Protein AF-A0A645GMH7-F1 (afdb_monomer)

Organism: NCBI:txid1076179

Mean predicted aligned error: 9.7 Å

InterPro domains:
  IPR021450 Protein of unknown function DUF3100 [PF11299] (1-131)

pLDDT: mean 74.36, std 10.55, range [38.31, 88.88]

Structure (mmCIF, N/CA/C/O backbone):
data_AF-A0A645GMH7-F1
#
_entry.id   AF-A0A645GMH7-F1
#
loop_
_atom_site.group_PDB
_atom_site.id
_atom_site.type_symbol
_atom_site.label_atom_id
_atom_site.label_alt_id
_atom_site.label_comp_id
_atom_site.label_asym_id
_atom_site.label_entity_id
_atom_site.label_seq_id
_atom_site.pdbx_PDB_ins_code
_atom_site.Cartn_x
_atom_site.Cartn_y
_atom_site.Cartn_z
_atom_site.occupancy
_atom_site.B_iso_or_equiv
_atom_site.auth_seq_id
_atom_site.auth_comp_id
_atom_site.auth_asym_id
_atom_site.auth_atom_id
_atom_site.pdbx_PDB_model_num
ATOM 1 N N . MET A 1 1 ? -2.880 -2.002 22.390 1.00 54.97 1 MET A N 1
ATOM 2 C CA . MET A 1 1 ? -3.512 -2.414 21.121 1.00 54.97 1 MET A CA 1
ATOM 3 C C . MET A 1 1 ? -4.686 -3.351 21.330 1.00 54.97 1 MET A C 1
ATOM 5 O O . MET A 1 1 ? -4.516 -4.559 21.361 1.00 54.97 1 MET A O 1
ATOM 9 N N . LYS A 1 2 ? -5.884 -2.771 21.511 1.00 66.62 2 LYS A N 1
ATOM 10 C CA . LYS A 1 2 ? -7.176 -3.477 21.374 1.00 66.62 2 LYS A CA 1
ATOM 11 C C . LYS A 1 2 ? -7.929 -2.917 20.163 1.00 66.62 2 LYS A C 1
ATOM 13 O O . LYS A 1 2 ? -7.813 -3.465 19.077 1.00 66.62 2 LYS A O 1
ATOM 18 N N . ARG A 1 3 ? -8.539 -1.735 20.304 1.00 66.62 3 ARG A N 1
ATOM 19 C CA . ARG A 1 3 ? -9.234 -1.036 19.203 1.00 66.62 3 ARG A CA 1
ATOM 20 C C . ARG A 1 3 ? -8.287 -0.431 18.154 1.00 66.62 3 ARG A C 1
ATOM 22 O O . ARG A 1 3 ? -8.630 -0.377 16.984 1.00 66.62 3 ARG A O 1
ATOM 29 N N . GLU A 1 4 ? -7.048 -0.114 18.536 1.00 65.69 4 GLU A N 1
ATOM 30 C CA . GLU A 1 4 ? -5.967 0.307 17.617 1.00 65.69 4 GLU A CA 1
ATOM 31 C C . GLU A 1 4 ? -5.712 -0.701 16.481 1.00 65.69 4 GLU A C 1
ATOM 33 O O . GLU A 1 4 ? -5.324 -0.302 15.387 1.00 65.69 4 GLU A O 1
ATOM 38 N N . ALA A 1 5 ? -5.959 -1.999 16.714 1.00 64.38 5 ALA A N 1
ATOM 39 C CA . ALA A 1 5 ? -5.798 -3.032 15.693 1.00 64.38 5 ALA A CA 1
ATOM 40 C C . ALA A 1 5 ? -6.797 -2.860 14.539 1.00 64.38 5 ALA A C 1
ATOM 42 O O . ALA A 1 5 ? -6.434 -3.079 13.393 1.00 64.38 5 ALA A O 1
ATOM 43 N N . ILE A 1 6 ? -8.018 -2.391 14.825 1.00 64.94 6 ILE A N 1
ATOM 44 C CA . ILE A 1 6 ? -9.054 -2.135 13.814 1.00 64.94 6 ILE A CA 1
ATOM 45 C C . ILE A 1 6 ? -8.551 -1.076 12.830 1.00 64.94 6 ILE A C 1
ATOM 47 O O . ILE A 1 6 ? -8.574 -1.291 11.622 1.00 64.94 6 ILE A O 1
ATOM 51 N N . GLY A 1 7 ? -8.014 0.031 13.349 1.00 60.66 7 GLY A N 1
ATOM 52 C CA . GLY A 1 7 ? -7.422 1.078 12.518 1.00 60.66 7 GLY A CA 1
ATOM 53 C C . GLY A 1 7 ? -6.133 0.657 11.813 1.00 60.66 7 GLY A C 1
ATOM 54 O O . GLY A 1 7 ? -5.865 1.116 10.709 1.00 60.66 7 GLY A O 1
ATOM 55 N N . ALA A 1 8 ? -5.363 -0.255 12.408 1.00 60.38 8 ALA A N 1
ATOM 56 C CA . ALA A 1 8 ? -4.136 -0.779 11.818 1.00 60.38 8 ALA A CA 1
ATOM 57 C C . ALA A 1 8 ? -4.374 -1.791 10.679 1.00 60.38 8 ALA A C 1
ATOM 59 O O . ALA A 1 8 ? -3.516 -1.917 9.808 1.00 60.38 8 ALA A O 1
ATOM 60 N N . THR A 1 9 ? -5.496 -2.525 10.677 1.00 65.31 9 THR A N 1
ATOM 61 C CA . THR A 1 9 ? -5.713 -3.653 9.749 1.00 65.31 9 THR A CA 1
ATOM 62 C C . THR A 1 9 ? -6.868 -3.484 8.770 1.00 65.31 9 THR A C 1
ATOM 64 O O . THR A 1 9 ? -6.977 -4.284 7.846 1.00 65.31 9 THR A O 1
ATOM 67 N N . TYR A 1 10 ? -7.746 -2.492 8.935 1.00 63.91 10 TYR A N 1
ATOM 68 C CA . TYR A 1 10 ? -8.904 -2.360 8.040 1.00 63.91 10 TYR A CA 1
ATOM 69 C C . TYR A 1 10 ? -8.538 -1.956 6.602 1.00 63.91 10 TYR A C 1
ATOM 71 O O . TYR A 1 10 ? -9.406 -2.014 5.735 1.00 63.91 10 TYR A O 1
ATOM 79 N N . SER A 1 11 ? -7.313 -1.504 6.309 1.00 61.62 11 SER A N 1
ATOM 80 C CA . SER A 1 11 ? -6.914 -1.157 4.939 1.00 61.62 11 SER A CA 1
ATOM 81 C C . SER A 1 11 ? -5.401 -0.934 4.778 1.00 61.62 11 SER A C 1
ATOM 83 O O . SER A 1 11 ? -4.659 -0.916 5.751 1.00 61.62 11 SER A O 1
ATOM 85 N N . ILE A 1 12 ? -4.965 -0.657 3.542 1.00 60.72 12 ILE A N 1
ATOM 86 C CA . ILE A 1 12 ? -3.620 -0.218 3.108 1.00 60.72 12 ILE A CA 1
ATOM 87 C C . ILE A 1 12 ? -3.222 1.166 3.689 1.00 60.72 12 ILE A C 1
ATOM 89 O O . ILE A 1 12 ? -2.250 1.766 3.255 1.00 60.72 12 ILE A O 1
ATOM 93 N N . SER A 1 13 ? -3.936 1.684 4.699 1.00 57.47 13 SER A N 1
ATOM 94 C CA . SER A 1 13 ? -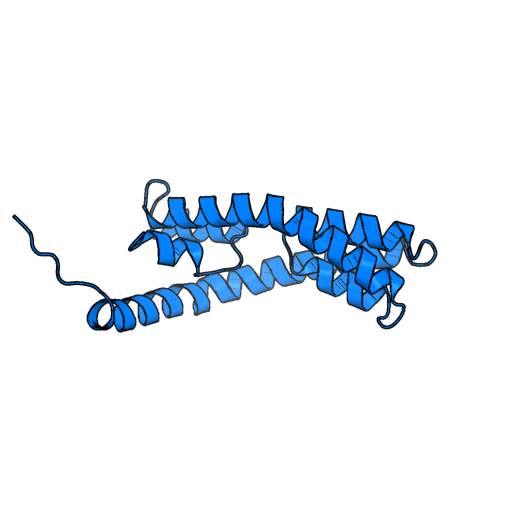3.619 2.941 5.399 1.00 57.47 13 SER A CA 1
ATOM 95 C C . SER A 1 13 ? -3.219 4.074 4.448 1.00 57.47 13 SER A C 1
ATOM 97 O O . SER A 1 13 ? -2.107 4.563 4.519 1.00 57.47 13 SER A O 1
ATOM 99 N N . ARG A 1 14 ? -4.089 4.467 3.512 1.00 65.19 14 ARG A N 1
ATOM 100 C CA . ARG A 1 14 ? -3.878 5.636 2.635 1.00 65.19 14 ARG A CA 1
ATOM 101 C C . ARG A 1 14 ? -4.546 6.877 3.224 1.00 65.19 14 ARG A C 1
ATOM 103 O O . ARG A 1 14 ? -5.402 6.735 4.097 1.00 65.19 14 ARG A O 1
ATOM 110 N N . GLU A 1 15 ? -4.231 8.073 2.724 1.00 67.00 15 GLU A N 1
ATOM 111 C CA . GLU A 1 15 ? -4.811 9.325 3.238 1.00 67.00 15 GLU A CA 1
ATOM 112 C C . GLU A 1 15 ? -6.347 9.308 3.248 1.00 67.00 15 GLU A C 1
ATOM 114 O O . GLU A 1 15 ? -6.969 9.685 4.241 1.00 67.00 15 GLU A O 1
ATOM 119 N N . ASN A 1 16 ? -6.964 8.769 2.195 1.00 63.09 16 ASN A N 1
ATOM 120 C CA . ASN A 1 16 ? -8.420 8.628 2.104 1.00 63.09 16 ASN A CA 1
ATOM 121 C C . ASN A 1 16 ? -8.994 7.734 3.213 1.00 63.09 16 ASN A C 1
ATOM 123 O O . ASN A 1 16 ? -10.076 7.988 3.732 1.00 63.09 16 ASN A O 1
ATOM 127 N N . ASN A 1 17 ? -8.259 6.693 3.596 1.00 66.06 17 ASN A N 1
ATOM 128 C CA . ASN A 1 17 ? -8.686 5.772 4.638 1.00 66.06 17 ASN A CA 1
ATOM 129 C C . ASN A 1 17 ? -8.596 6.473 6.007 1.00 66.06 17 ASN A C 1
ATOM 131 O O . ASN A 1 17 ? -9.542 6.424 6.791 1.00 66.06 17 ASN A O 1
ATOM 135 N N . LEU A 1 18 ? -7.510 7.213 6.266 1.00 68.44 18 LEU A N 1
ATOM 136 C CA . LEU A 1 18 ? -7.369 8.019 7.486 1.00 68.44 18 LEU A CA 1
ATOM 137 C C . LEU A 1 18 ? -8.539 8.993 7.670 1.00 68.44 18 LEU A C 1
ATOM 139 O O . LEU A 1 18 ? -9.044 9.115 8.784 1.00 68.44 18 LEU A O 1
ATOM 143 N N . ALA A 1 19 ? -9.008 9.618 6.585 1.00 69.25 19 ALA A N 1
ATOM 144 C CA . ALA A 1 19 ? -10.187 10.480 6.613 1.00 69.25 19 ALA A CA 1
ATOM 145 C C . ALA A 1 19 ? -11.465 9.714 7.011 1.00 69.25 19 ALA A C 1
ATOM 147 O O . ALA A 1 19 ? -12.183 10.162 7.901 1.00 69.25 19 ALA A O 1
ATOM 148 N N . ILE A 1 20 ? -11.705 8.526 6.440 1.00 71.94 20 ILE A N 1
ATOM 149 C CA . ILE A 1 20 ? -12.874 7.686 6.765 1.00 71.94 20 ILE A CA 1
ATOM 150 C C . ILE A 1 20 ? -12.878 7.268 8.243 1.00 71.94 20 ILE A C 1
ATOM 152 O O . ILE A 1 20 ? -13.919 7.306 8.902 1.00 71.94 20 ILE A O 1
ATOM 156 N N . ILE A 1 21 ? -11.727 6.863 8.790 1.00 71.81 21 ILE A N 1
ATOM 157 C CA . ILE A 1 21 ? -11.638 6.497 10.211 1.00 71.81 21 ILE A CA 1
ATOM 158 C C . ILE A 1 21 ? -11.797 7.712 11.120 1.00 71.81 21 ILE A C 1
ATOM 160 O O . ILE A 1 21 ? -12.497 7.615 12.130 1.00 71.81 21 ILE A O 1
ATOM 164 N N . ALA A 1 22 ? -11.188 8.843 10.766 1.00 73.25 22 ALA A N 1
ATOM 165 C CA . ALA A 1 22 ? -11.324 10.077 11.525 1.00 73.25 22 ALA A CA 1
ATOM 166 C C . ALA A 1 22 ? -12.786 10.545 11.579 1.00 73.25 22 ALA A C 1
ATOM 168 O O . ALA A 1 22 ? -13.237 10.983 12.635 1.00 73.25 22 ALA A O 1
ATOM 169 N N . GLU A 1 23 ? -13.532 10.398 10.483 1.00 74.69 23 GLU A N 1
ATOM 170 C CA . GLU A 1 23 ? -14.951 10.749 10.406 1.00 74.69 23 GLU A CA 1
ATOM 171 C C . GLU A 1 23 ? -15.840 9.763 11.182 1.00 74.69 23 GLU A C 1
ATOM 173 O O . GLU A 1 23 ? -16.741 10.186 11.905 1.00 74.69 23 GLU A O 1
ATOM 178 N N . LYS A 1 24 ? -15.569 8.451 11.106 1.00 73.00 24 LYS A N 1
ATOM 179 C CA . LYS A 1 24 ? -16.405 7.431 11.767 1.00 73.00 24 LYS A CA 1
ATOM 180 C C . LYS A 1 24 ? -16.130 7.269 13.267 1.00 73.00 24 LYS A C 1
ATOM 182 O O . LYS A 1 24 ? -17.065 7.056 14.034 1.00 73.00 24 LYS A O 1
ATOM 187 N N . PHE A 1 25 ? -14.866 7.312 13.689 1.00 69.31 25 PHE A N 1
ATOM 188 C CA . PHE A 1 25 ? -14.455 7.038 15.076 1.00 69.31 25 PHE A CA 1
ATOM 189 C C . PHE A 1 25 ? -13.949 8.276 15.825 1.00 69.31 25 PHE A C 1
ATOM 191 O O . PHE A 1 25 ? -13.842 8.240 17.049 1.00 69.31 25 PHE A O 1
ATOM 198 N N . GLY A 1 26 ? -13.660 9.375 15.125 1.00 73.19 26 GLY A N 1
ATOM 199 C CA . GLY A 1 26 ? -13.071 10.584 15.695 1.00 73.19 26 GLY A CA 1
ATOM 200 C C . GLY A 1 26 ? -11.541 10.588 15.627 1.00 73.19 26 GLY A C 1
ATOM 201 O O . GLY A 1 26 ? -10.881 9.552 15.743 1.00 73.19 26 GLY A O 1
ATOM 202 N N . VAL A 1 27 ? -10.957 11.777 15.464 1.00 67.94 27 VAL A N 1
ATOM 203 C CA . VAL A 1 27 ? -9.504 11.986 15.282 1.00 67.94 27 VAL A CA 1
ATOM 204 C C . VAL A 1 27 ? -8.686 11.507 16.492 1.00 67.94 27 VAL A C 1
ATOM 206 O O . VAL A 1 27 ? -7.626 10.912 16.334 1.00 67.94 27 VAL A O 1
ATOM 209 N N . GLU A 1 28 ? -9.214 11.694 17.703 1.00 71.94 28 GLU A N 1
ATOM 210 C CA . GLU A 1 28 ? -8.560 11.324 18.969 1.00 71.94 28 GLU A CA 1
ATOM 211 C C . GLU A 1 28 ? -8.717 9.836 19.340 1.00 71.94 28 GLU A C 1
ATOM 213 O O . GLU A 1 28 ? -8.158 9.378 20.347 1.00 71.94 28 GLU A O 1
ATOM 218 N N . SER A 1 29 ? -9.477 9.068 18.552 1.00 75.06 29 SER A N 1
ATOM 219 C CA . SER A 1 29 ? -9.805 7.677 18.869 1.00 75.06 29 SER A CA 1
ATOM 220 C C . SER A 1 29 ? -8.587 6.742 18.799 1.00 75.06 29 SER A C 1
ATOM 222 O O . SER A 1 29 ? -7.645 6.982 18.034 1.00 75.06 29 SER A O 1
ATOM 224 N N . PRO A 1 30 ? -8.579 5.645 19.580 1.00 73.81 30 PRO A N 1
ATOM 225 C CA . PRO A 1 30 ? -7.546 4.613 19.483 1.00 73.81 30 PRO A CA 1
ATOM 226 C C . PRO A 1 30 ? -7.390 4.039 18.060 1.00 73.81 30 PRO A C 1
ATOM 228 O O . PRO A 1 30 ? -6.284 3.707 17.641 1.00 73.81 30 PRO A O 1
ATOM 231 N N . GLU A 1 31 ? -8.476 3.949 17.292 1.00 72.75 31 GLU A N 1
ATOM 232 C CA . GLU A 1 31 ? -8.509 3.505 15.897 1.00 72.75 31 GLU A CA 1
ATOM 233 C C . GLU A 1 31 ? -7.706 4.442 14.986 1.00 72.75 31 GLU A C 1
ATOM 235 O O . GLU A 1 31 ? -6.828 3.983 14.253 1.00 72.75 31 GLU A O 1
ATOM 240 N N . SER A 1 32 ? -7.943 5.754 15.085 1.00 70.12 32 SER A N 1
ATOM 241 C CA . SER A 1 32 ? -7.201 6.775 14.332 1.00 70.12 32 SER A CA 1
ATOM 242 C C . SER A 1 32 ? -5.703 6.721 14.628 1.00 70.12 32 SER A C 1
ATOM 244 O O . SER A 1 32 ? -4.888 6.772 13.707 1.00 70.12 32 SER A O 1
ATOM 246 N N . ARG A 1 33 ? -5.314 6.51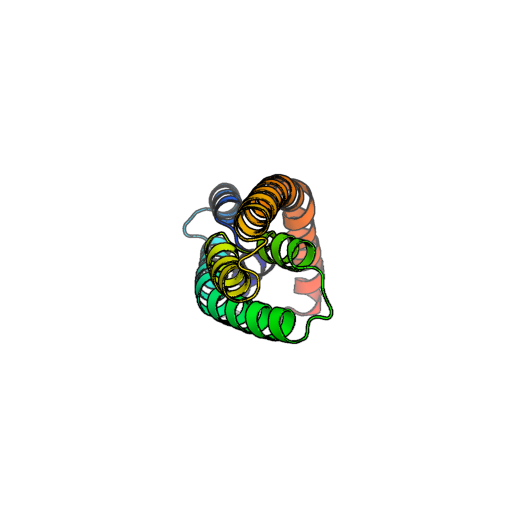9 15.895 1.00 77.81 33 ARG A N 1
ATOM 247 C CA . ARG A 1 33 ? -3.898 6.383 16.286 1.00 77.81 33 ARG A CA 1
ATOM 248 C C . ARG A 1 33 ? -3.235 5.161 15.651 1.00 77.81 33 ARG A C 1
ATOM 250 O O . ARG A 1 33 ? -2.114 5.263 15.156 1.00 77.81 33 ARG A O 1
ATOM 257 N N . GLY A 1 34 ? -3.929 4.020 15.634 1.00 75.38 34 GLY A N 1
ATOM 258 C CA . GLY A 1 34 ? -3.447 2.800 14.980 1.00 75.38 34 GLY A CA 1
ATOM 259 C C . GLY A 1 34 ? -3.270 2.977 13.470 1.00 75.38 34 GLY A C 1
ATOM 260 O O . GLY A 1 34 ? -2.233 2.601 12.922 1.00 75.38 34 GLY A O 1
ATOM 261 N N . ALA A 1 35 ? -4.241 3.617 12.814 1.00 77.50 35 ALA A N 1
ATOM 262 C CA . ALA A 1 35 ? -4.205 3.876 11.377 1.00 77.50 35 ALA A CA 1
ATOM 263 C C . ALA A 1 35 ? -3.058 4.824 10.983 1.00 77.50 35 ALA A C 1
ATOM 265 O O . ALA A 1 35 ? -2.317 4.539 10.042 1.00 77.50 35 ALA A O 1
ATOM 266 N N . ILE A 1 36 ? -2.854 5.910 11.739 1.00 79.06 36 ILE A N 1
ATOM 267 C CA . ILE A 1 36 ? -1.748 6.857 11.518 1.00 79.06 36 ILE A CA 1
ATOM 268 C C . ILE A 1 36 ? -0.393 6.168 11.728 1.00 79.06 36 ILE A C 1
ATOM 270 O O . ILE A 1 36 ? 0.527 6.362 10.933 1.00 79.06 36 ILE A O 1
ATOM 274 N N . GLY A 1 37 ? -0.269 5.326 12.758 1.00 79.56 37 GLY A N 1
ATOM 275 C CA . GLY A 1 37 ? 0.961 4.579 13.023 1.00 79.56 37 GLY A CA 1
ATOM 276 C C . GLY A 1 37 ? 1.357 3.666 11.860 1.00 79.56 37 GLY A C 1
ATOM 277 O O . GLY A 1 37 ? 2.492 3.722 11.385 1.00 79.56 37 GLY A O 1
ATOM 278 N N . VAL A 1 38 ? 0.411 2.868 11.352 1.00 80.06 38 VAL A N 1
ATOM 279 C CA . VAL A 1 38 ? 0.652 1.997 10.189 1.00 80.06 38 VAL A CA 1
ATOM 280 C C . VAL A 1 38 ? 0.908 2.810 8.926 1.00 80.06 38 VAL A C 1
ATOM 282 O O . VAL A 1 38 ? 1.762 2.423 8.134 1.00 80.06 38 VAL A O 1
ATOM 285 N N . TYR A 1 39 ? 0.229 3.945 8.745 1.00 80.12 39 TYR A N 1
ATOM 286 C CA . TYR A 1 39 ? 0.470 4.812 7.596 1.00 80.12 39 TYR A CA 1
ATOM 287 C C . TYR A 1 39 ? 1.912 5.319 7.550 1.00 80.12 39 TYR A C 1
ATOM 289 O O . TYR A 1 39 ? 2.577 5.173 6.526 1.00 80.12 39 TYR A O 1
ATOM 297 N N . ILE A 1 40 ? 2.417 5.877 8.653 1.00 80.69 40 ILE A N 1
ATOM 298 C CA . ILE A 1 40 ? 3.776 6.432 8.713 1.00 80.69 40 ILE A CA 1
ATOM 299 C C . ILE A 1 40 ? 4.805 5.326 8.487 1.00 80.69 40 ILE A C 1
ATOM 301 O O . ILE A 1 40 ? 5.674 5.452 7.623 1.00 80.69 40 ILE A O 1
ATOM 305 N N . VAL A 1 41 ? 4.685 4.222 9.231 1.00 83.75 41 VAL A N 1
ATOM 306 C CA . VAL A 1 41 ? 5.624 3.096 9.142 1.00 83.75 41 VAL A CA 1
ATOM 307 C C . VAL A 1 41 ? 5.590 2.476 7.749 1.00 83.75 41 VAL A C 1
ATOM 309 O O . VAL A 1 41 ? 6.640 2.262 7.145 1.00 83.75 41 VAL A O 1
ATOM 312 N N . GLY A 1 42 ? 4.392 2.235 7.216 1.00 78.38 42 GLY A N 1
ATOM 313 C CA . GLY A 1 42 ? 4.192 1.690 5.882 1.00 78.38 42 GLY A CA 1
ATOM 314 C C . GLY A 1 42 ? 4.806 2.594 4.822 1.00 78.38 42 GLY A C 1
ATOM 315 O O . GLY A 1 42 ? 5.607 2.130 4.025 1.00 78.38 42 GLY A O 1
ATOM 316 N N . THR A 1 43 ? 4.512 3.890 4.851 1.00 80.06 43 THR A N 1
ATOM 317 C CA . THR A 1 43 ? 4.956 4.854 3.833 1.00 80.06 43 THR A CA 1
ATOM 318 C C . THR A 1 43 ? 6.470 5.056 3.827 1.00 80.06 43 THR A C 1
ATOM 320 O O . THR A 1 43 ? 7.057 5.152 2.750 1.00 80.06 43 THR A O 1
ATOM 323 N N . LEU A 1 44 ? 7.117 5.085 4.998 1.00 82.12 44 LEU A N 1
ATOM 324 C CA . LEU A 1 44 ? 8.572 5.235 5.109 1.00 82.12 44 LEU A CA 1
ATOM 325 C C . LEU A 1 44 ? 9.317 3.938 4.787 1.00 82.12 44 LEU A C 1
ATOM 327 O O . LEU A 1 44 ? 10.162 3.912 3.894 1.00 82.12 44 LEU A O 1
ATOM 331 N N . ILE A 1 45 ? 9.007 2.854 5.500 1.00 83.19 45 ILE A N 1
ATOM 332 C CA . ILE A 1 45 ? 9.750 1.594 5.372 1.00 83.19 45 ILE A CA 1
ATOM 333 C C . ILE A 1 45 ? 9.381 0.892 4.065 1.00 83.19 45 ILE A C 1
ATOM 335 O O . ILE A 1 45 ? 10.246 0.364 3.364 1.00 83.19 45 ILE A O 1
ATOM 339 N N . GLY A 1 46 ? 8.102 0.925 3.699 1.00 80.38 46 GLY A N 1
ATOM 340 C CA . GLY A 1 46 ? 7.607 0.308 2.478 1.00 80.38 46 GLY A CA 1
ATOM 341 C C . GLY A 1 46 ? 8.149 0.974 1.217 1.00 80.38 46 GLY A C 1
ATOM 342 O O . GLY A 1 46 ? 8.425 0.260 0.263 1.00 80.38 46 GLY A O 1
ATOM 343 N N . ALA A 1 47 ? 8.393 2.291 1.203 1.00 84.00 47 ALA A N 1
ATOM 344 C CA . ALA A 1 47 ? 9.007 2.946 0.042 1.00 84.00 47 ALA A CA 1
ATOM 345 C C . ALA A 1 47 ? 10.440 2.456 -0.206 1.00 84.00 47 ALA A C 1
ATOM 347 O O . ALA A 1 47 ? 10.803 2.168 -1.347 1.00 84.00 47 ALA A O 1
ATOM 348 N N . ILE A 1 48 ? 11.228 2.285 0.860 1.00 84.62 48 ILE A N 1
ATOM 349 C CA . ILE A 1 48 ? 12.587 1.734 0.777 1.00 84.62 48 ILE A CA 1
ATOM 350 C C . ILE A 1 48 ? 12.536 0.286 0.276 1.00 84.62 48 ILE A C 1
ATOM 352 O O . ILE A 1 48 ? 13.258 -0.079 -0.652 1.00 84.62 48 ILE A O 1
ATOM 356 N N . TYR A 1 49 ? 11.652 -0.528 0.858 1.00 84.38 49 TYR A N 1
ATOM 357 C CA . TYR A 1 49 ? 11.508 -1.934 0.491 1.00 84.38 49 TYR A CA 1
ATOM 358 C C . TYR A 1 49 ? 11.050 -2.114 -0.962 1.00 84.38 49 TYR A C 1
ATOM 360 O O . TYR A 1 49 ? 11.668 -2.863 -1.711 1.00 84.38 49 TYR A O 1
ATOM 368 N N . ILE A 1 50 ? 10.004 -1.397 -1.379 1.00 83.25 50 ILE A N 1
ATOM 369 C CA . ILE A 1 50 ? 9.443 -1.455 -2.734 1.00 83.25 50 ILE A CA 1
ATOM 370 C C . ILE A 1 50 ? 10.445 -0.931 -3.766 1.00 83.25 50 ILE A C 1
ATOM 372 O O . ILE A 1 50 ? 10.573 -1.535 -4.826 1.00 83.25 50 ILE A O 1
ATOM 376 N N . GLY A 1 51 ? 11.193 0.136 -3.466 1.00 82.44 51 GLY A N 1
ATOM 377 C CA . GLY A 1 51 ? 12.251 0.629 -4.353 1.00 82.44 51 GLY A CA 1
ATOM 378 C C . GLY A 1 51 ? 13.355 -0.410 -4.571 1.00 82.44 51 GLY A C 1
ATOM 379 O O . GLY A 1 51 ? 13.741 -0.692 -5.706 1.00 82.44 51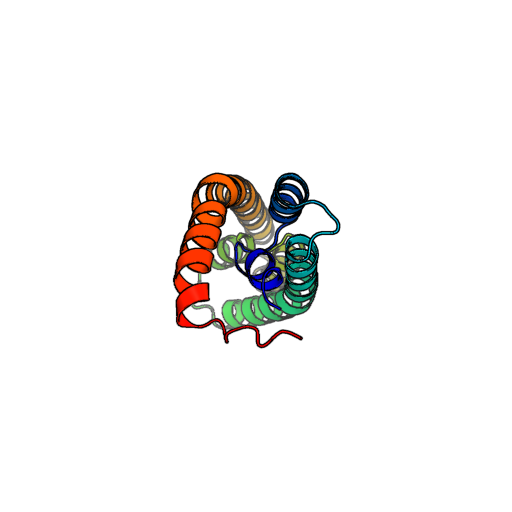 GLY A O 1
ATOM 380 N N . LEU A 1 52 ? 13.812 -1.053 -3.494 1.00 84.94 52 LEU A N 1
ATOM 381 C CA . LEU A 1 52 ? 14.831 -2.100 -3.569 1.00 84.94 52 LEU A CA 1
ATOM 382 C C . LEU A 1 52 ? 14.317 -3.345 -4.306 1.00 84.94 52 LEU A C 1
ATOM 384 O O . LEU A 1 52 ? 14.998 -3.884 -5.176 1.00 84.94 52 LEU A O 1
ATOM 388 N N . LEU A 1 53 ? 13.089 -3.762 -4.008 1.00 84.44 53 LEU A N 1
ATOM 389 C CA . LEU A 1 53 ? 12.428 -4.895 -4.643 1.00 84.44 53 LEU A CA 1
ATOM 390 C C . LEU A 1 53 ? 12.208 -4.639 -6.142 1.00 84.44 53 LEU A C 1
ATOM 392 O O . LEU A 1 53 ? 12.550 -5.494 -6.953 1.00 84.44 53 LEU A O 1
ATOM 396 N N . ALA A 1 54 ? 11.741 -3.449 -6.529 1.00 82.81 54 ALA A N 1
ATOM 397 C CA . ALA A 1 54 ? 11.595 -3.049 -7.930 1.00 82.81 54 ALA A CA 1
ATOM 398 C C . ALA A 1 54 ? 12.937 -3.038 -8.675 1.00 82.81 54 ALA A C 1
ATOM 400 O O . ALA A 1 54 ? 12.996 -3.448 -9.831 1.00 82.81 54 ALA A O 1
ATOM 401 N N . SER A 1 55 ? 14.019 -2.627 -8.008 1.00 81.50 55 SER A N 1
ATOM 402 C CA . SER A 1 55 ? 15.369 -2.678 -8.575 1.00 81.50 55 SER A CA 1
ATOM 403 C C . SER A 1 55 ? 15.840 -4.119 -8.817 1.00 81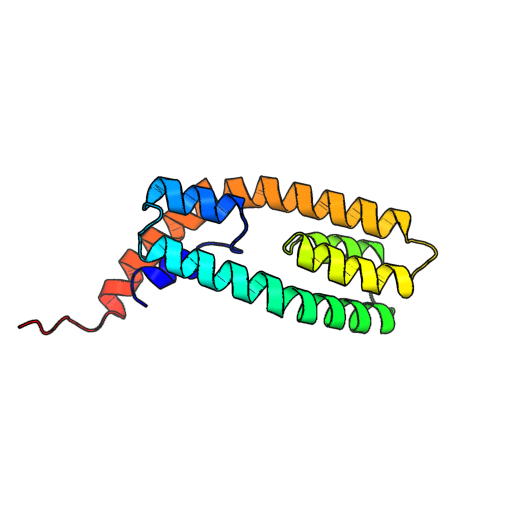.50 55 SER A C 1
ATOM 405 O O . SER A 1 55 ? 16.307 -4.451 -9.907 1.00 81.50 55 SER A O 1
ATOM 407 N N . ILE A 1 56 ? 15.642 -5.014 -7.842 1.00 83.50 56 ILE A N 1
ATOM 408 C CA . ILE A 1 56 ? 16.005 -6.436 -7.960 1.00 83.50 56 ILE A CA 1
ATOM 409 C C . ILE A 1 56 ? 15.179 -7.123 -9.055 1.00 83.50 56 ILE A C 1
ATOM 411 O O . ILE A 1 56 ? 15.742 -7.790 -9.917 1.00 83.50 56 ILE A O 1
ATOM 415 N N . LEU A 1 57 ? 13.856 -6.939 -9.058 1.00 81.19 57 LEU A N 1
ATOM 416 C CA . LEU A 1 57 ? 12.959 -7.522 -10.062 1.00 81.19 57 LEU A CA 1
ATOM 417 C C . LEU A 1 57 ? 13.149 -6.927 -11.460 1.00 81.19 57 LEU A C 1
ATOM 419 O O . LEU A 1 57 ? 12.960 -7.627 -12.449 1.00 81.19 57 LEU A O 1
ATOM 423 N N . GLY A 1 58 ? 13.532 -5.653 -11.556 1.00 77.75 58 GLY A N 1
ATOM 424 C CA . GLY A 1 58 ? 13.924 -5.046 -12.824 1.00 77.75 58 GLY A CA 1
ATOM 425 C C . GLY A 1 58 ? 15.227 -5.641 -13.361 1.00 77.75 58 GLY A C 1
ATOM 426 O O . GLY A 1 58 ? 15.339 -5.889 -14.558 1.00 77.75 58 GLY A O 1
ATOM 427 N N . SER A 1 59 ? 16.180 -5.935 -12.473 1.00 75.25 59 SER A N 1
ATOM 428 C CA . SER A 1 59 ? 17.478 -6.526 -12.819 1.00 75.25 59 SER A CA 1
ATOM 429 C C . SER A 1 59 ? 17.384 -7.996 -13.254 1.00 75.25 59 SER A C 1
ATOM 431 O O . SER A 1 59 ? 18.165 -8.440 -14.092 1.00 75.25 59 SER A O 1
ATOM 433 N N . THR A 1 60 ? 16.404 -8.762 -12.755 1.00 74.62 60 THR A N 1
ATOM 434 C CA . THR A 1 60 ? 16.220 -10.163 -13.179 1.00 74.62 60 THR A CA 1
ATOM 435 C C . THR A 1 60 ? 15.687 -10.302 -14.608 1.00 74.62 60 THR A C 1
ATOM 437 O O . THR A 1 60 ? 15.814 -11.378 -15.184 1.00 74.62 60 THR A O 1
ATOM 440 N N . GLY A 1 61 ? 15.100 -9.251 -15.198 1.00 68.25 61 GLY A N 1
ATOM 441 C CA . GLY A 1 61 ? 14.635 -9.244 -16.595 1.00 68.25 61 GLY A CA 1
ATOM 442 C C . GLY A 1 61 ? 13.458 -10.182 -16.902 1.00 68.25 61 GLY A C 1
ATOM 443 O O . GLY A 1 61 ? 13.087 -10.343 -18.061 1.00 68.25 61 GLY A O 1
ATOM 444 N N . ILE A 1 62 ? 12.861 -10.805 -15.879 1.00 72.44 62 ILE A N 1
ATOM 445 C CA . ILE A 1 62 ? 11.781 -11.796 -16.025 1.00 72.44 62 ILE A CA 1
ATOM 446 C C . ILE A 1 62 ? 10.431 -11.115 -16.309 1.00 72.44 62 ILE A C 1
ATOM 448 O O . ILE A 1 62 ? 9.577 -11.681 -16.989 1.00 72.44 62 ILE A O 1
ATOM 452 N N . PHE A 1 63 ? 10.224 -9.900 -15.794 1.00 74.81 63 PHE A N 1
ATOM 453 C CA . PHE A 1 63 ? 8.947 -9.191 -15.875 1.00 74.81 63 PHE A CA 1
ATOM 454 C C . PHE A 1 63 ? 9.009 -7.999 -16.828 1.00 74.81 63 PHE A C 1
ATOM 456 O O . PHE A 1 63 ? 9.982 -7.248 -16.851 1.00 74.81 63 PHE A O 1
ATOM 463 N N . HIS A 1 64 ? 7.927 -7.791 -17.582 1.00 78.69 64 HIS A N 1
ATOM 464 C CA . HIS A 1 64 ? 7.804 -6.638 -18.469 1.00 78.69 64 HIS A CA 1
ATOM 465 C C . HIS A 1 64 ? 7.814 -5.324 -17.654 1.00 78.69 64 HIS A C 1
ATOM 467 O O . HIS A 1 64 ? 7.091 -5.235 -16.654 1.00 78.69 64 HIS A O 1
ATOM 473 N N . PRO A 1 65 ? 8.552 -4.276 -18.074 1.00 76.69 65 PRO A N 1
ATOM 474 C CA . PRO A 1 65 ? 8.706 -3.032 -17.310 1.00 76.69 65 PRO A CA 1
ATOM 475 C C . PRO A 1 65 ? 7.374 -2.342 -16.988 1.00 76.69 65 PRO A C 1
ATOM 477 O O . PRO A 1 65 ? 7.203 -1.811 -15.895 1.00 76.69 65 PRO A O 1
ATOM 480 N N . ILE A 1 66 ? 6.394 -2.416 -17.894 1.00 79.94 66 ILE A N 1
ATOM 481 C CA . ILE A 1 66 ? 5.037 -1.886 -17.666 1.00 79.94 66 ILE A CA 1
ATOM 482 C C . ILE A 1 66 ? 4.298 -2.664 -16.564 1.00 79.94 66 ILE A C 1
ATOM 484 O O . ILE A 1 66 ? 3.600 -2.060 -15.756 1.00 79.94 66 ILE A O 1
ATOM 488 N N . ALA A 1 67 ? 4.475 -3.985 -16.474 1.00 82.56 67 ALA A N 1
ATOM 489 C CA . ALA A 1 67 ? 3.841 -4.784 -15.425 1.00 82.56 67 ALA A CA 1
ATOM 490 C C . ALA A 1 67 ? 4.422 -4.444 -14.042 1.00 82.56 67 ALA A C 1
ATOM 492 O O . ALA A 1 67 ? 3.674 -4.278 -13.079 1.00 82.56 67 ALA A O 1
ATOM 493 N N . LEU A 1 68 ? 5.745 -4.258 -13.962 1.00 82.00 68 LEU A N 1
ATOM 494 C CA . LEU A 1 68 ? 6.418 -3.791 -12.745 1.00 82.00 68 LEU A CA 1
ATOM 495 C C . LEU A 1 68 ? 5.975 -2.369 -12.366 1.00 82.00 68 LEU A C 1
ATOM 497 O O . LEU A 1 68 ? 5.708 -2.094 -11.196 1.00 82.00 68 LEU A O 1
ATOM 501 N N . ALA A 1 69 ? 5.824 -1.486 -13.357 1.00 81.38 69 ALA A N 1
ATOM 502 C CA . ALA A 1 69 ? 5.316 -0.133 -13.160 1.00 81.38 69 ALA A CA 1
ATOM 503 C C . ALA A 1 69 ? 3.882 -0.131 -12.610 1.00 81.38 69 ALA A C 1
ATOM 505 O O . ALA A 1 69 ? 3.610 0.524 -11.604 1.00 81.38 69 ALA A O 1
ATOM 506 N N . MET A 1 70 ? 2.974 -0.913 -13.198 1.00 82.88 70 MET A N 1
ATOM 507 C CA . MET A 1 70 ? 1.596 -1.029 -12.712 1.00 82.88 70 MET A CA 1
ATOM 508 C C . MET A 1 70 ? 1.531 -1.621 -11.300 1.00 82.88 70 MET A C 1
ATOM 510 O O . MET A 1 70 ? 0.771 -1.127 -10.469 1.00 82.88 70 MET A O 1
ATOM 514 N N . GLY A 1 71 ? 2.370 -2.618 -10.996 1.00 80.06 71 GLY A N 1
ATOM 515 C CA . GLY A 1 71 ? 2.488 -3.185 -9.650 1.00 80.06 71 GLY A CA 1
ATOM 516 C C . GLY A 1 71 ? 2.952 -2.160 -8.612 1.00 80.06 71 GLY A C 1
ATOM 517 O O . GLY A 1 71 ? 2.420 -2.117 -7.503 1.00 80.06 71 GLY A O 1
ATOM 518 N N . SER A 1 72 ? 3.877 -1.270 -8.985 1.00 79.88 72 SER A N 1
ATOM 519 C CA . SER A 1 72 ? 4.327 -0.184 -8.105 1.00 79.88 72 SER A CA 1
ATOM 520 C C . SER A 1 72 ? 3.235 0.844 -7.783 1.00 79.88 72 SER A C 1
ATOM 522 O O . SER A 1 72 ? 3.283 1.484 -6.733 1.00 79.88 72 SER A O 1
ATOM 524 N N . GLY A 1 73 ? 2.224 0.965 -8.650 1.00 74.94 73 GLY A N 1
ATOM 525 C CA . GLY A 1 73 ? 1.085 1.861 -8.461 1.00 74.94 73 GLY A CA 1
ATOM 526 C C . GLY A 1 73 ? 0.121 1.422 -7.355 1.00 74.94 73 GLY A C 1
ATOM 527 O O . GLY A 1 73 ? -0.673 2.230 -6.892 1.00 74.94 73 GLY A O 1
ATOM 528 N N . VAL A 1 74 ? 0.186 0.174 -6.880 1.00 75.62 74 VAL A N 1
ATOM 529 C CA . VAL A 1 74 ? -0.702 -0.306 -5.804 1.00 75.62 74 VAL A CA 1
ATOM 530 C C . VAL A 1 74 ? -0.336 0.312 -4.440 1.00 75.62 74 VAL A C 1
ATOM 532 O O . VAL A 1 74 ? -1.186 0.414 -3.552 1.00 75.62 74 VAL A O 1
ATOM 535 N N . GLY A 1 75 ? 0.916 0.753 -4.276 1.00 74.44 75 GLY A N 1
ATOM 536 C CA . GLY A 1 75 ? 1.429 1.359 -3.045 1.00 74.44 75 GLY A CA 1
ATOM 537 C C . GLY A 1 75 ? 0.983 2.808 -2.809 1.00 74.44 75 GLY A C 1
ATOM 538 O O . GLY A 1 75 ? 0.169 3.372 -3.540 1.00 74.44 75 GLY A O 1
ATOM 539 N N . SER A 1 76 ? 1.534 3.438 -1.766 1.00 76.00 76 SER A N 1
ATOM 540 C CA . SER A 1 76 ? 1.371 4.882 -1.552 1.00 76.00 76 SER A CA 1
ATOM 541 C C . SER A 1 76 ? 2.085 5.684 -2.649 1.00 76.00 76 SER A C 1
ATOM 543 O O . SER A 1 76 ? 2.966 5.171 -3.343 1.00 76.00 76 SER A O 1
ATOM 545 N N . GLY A 1 77 ? 1.757 6.974 -2.786 1.00 79.38 77 GLY A N 1
ATOM 546 C CA . GLY A 1 77 ? 2.421 7.843 -3.765 1.00 79.38 77 GLY A CA 1
ATOM 547 C C . GLY A 1 77 ? 3.949 7.866 -3.616 1.00 79.38 77 GLY A C 1
ATOM 548 O O . GLY A 1 77 ? 4.661 7.874 -4.618 1.00 79.38 77 GLY A O 1
ATOM 549 N N . SER A 1 78 ? 4.462 7.784 -2.383 1.00 82.81 78 SER A N 1
ATOM 550 C CA . SER A 1 78 ? 5.903 7.694 -2.120 1.00 82.81 78 SER A CA 1
ATOM 551 C C . SER A 1 78 ? 6.505 6.350 -2.544 1.00 82.81 78 SER A C 1
ATOM 553 O O . SER A 1 78 ? 7.598 6.331 -3.106 1.00 82.81 78 SER A O 1
ATOM 555 N N . MET A 1 79 ? 5.800 5.231 -2.333 1.00 85.25 79 MET A N 1
ATOM 556 C CA . MET A 1 79 ? 6.241 3.906 -2.791 1.00 85.25 79 MET A CA 1
ATOM 557 C C . MET A 1 79 ? 6.284 3.829 -4.314 1.00 85.25 79 MET A C 1
ATOM 559 O O . MET A 1 79 ? 7.257 3.330 -4.879 1.00 85.25 79 MET A O 1
ATOM 563 N N . MET A 1 80 ? 5.254 4.365 -4.971 1.00 87.50 80 MET A N 1
ATOM 564 C CA . MET A 1 80 ? 5.196 4.462 -6.424 1.00 87.50 80 MET A CA 1
ATOM 565 C C . MET A 1 80 ? 6.361 5.305 -6.950 1.00 87.50 80 MET A C 1
ATOM 567 O O . MET A 1 80 ? 7.052 4.880 -7.874 1.00 87.50 80 MET A O 1
ATOM 571 N N . ALA A 1 81 ? 6.625 6.472 -6.352 1.00 85.50 81 ALA A N 1
ATOM 572 C CA . ALA A 1 81 ? 7.739 7.332 -6.749 1.00 85.50 81 ALA A CA 1
ATOM 573 C C . ALA A 1 81 ? 9.102 6.636 -6.578 1.00 85.50 81 ALA A C 1
ATOM 575 O O . ALA A 1 81 ? 9.944 6.712 -7.471 1.00 85.50 81 ALA A O 1
ATOM 576 N N . ALA A 1 82 ? 9.305 5.909 -5.474 1.00 85.94 82 ALA A N 1
ATOM 577 C CA . ALA A 1 82 ? 10.536 5.162 -5.231 1.00 85.94 82 ALA A CA 1
ATOM 578 C C . ALA A 1 82 ? 10.749 4.043 -6.267 1.00 85.94 82 ALA A C 1
ATOM 580 O O . ALA A 1 82 ? 11.805 3.978 -6.896 1.00 85.94 82 ALA A O 1
ATOM 581 N N . ALA A 1 83 ? 9.741 3.196 -6.504 1.00 84.69 83 ALA A N 1
ATOM 582 C CA . ALA A 1 83 ? 9.849 2.100 -7.469 1.00 84.69 83 ALA A CA 1
ATOM 583 C C . ALA A 1 83 ? 9.950 2.576 -8.923 1.00 84.69 83 ALA A C 1
ATOM 585 O O . ALA A 1 83 ? 10.793 2.073 -9.664 1.00 84.69 83 ALA A O 1
ATOM 586 N N . THR A 1 84 ? 9.140 3.552 -9.343 1.00 86.19 84 THR A N 1
ATOM 587 C CA . THR A 1 84 ? 9.248 4.128 -10.696 1.00 86.19 84 THR A CA 1
ATOM 588 C C . THR A 1 84 ? 10.594 4.821 -10.896 1.00 86.19 84 THR A C 1
ATOM 590 O O . THR A 1 84 ? 11.208 4.661 -11.949 1.00 86.19 84 THR A O 1
ATOM 593 N N . GLY A 1 85 ? 11.122 5.501 -9.874 1.00 86.06 8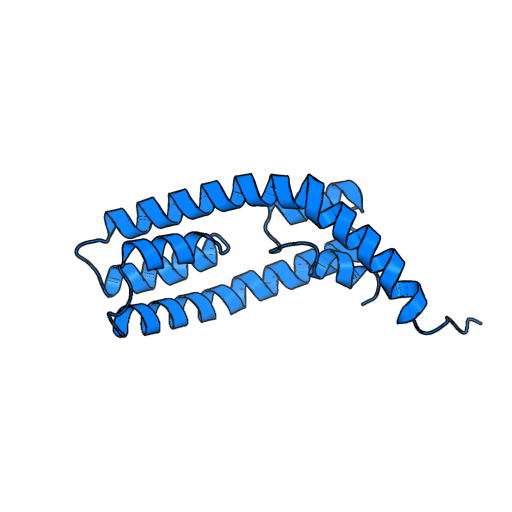5 GLY A N 1
ATOM 594 C CA . GLY A 1 85 ? 12.479 6.048 -9.880 1.00 86.06 85 GLY A CA 1
ATOM 595 C C . GLY A 1 85 ? 13.540 4.981 -10.164 1.00 86.06 85 GLY A C 1
ATOM 596 O O . GLY A 1 85 ? 14.366 5.161 -11.054 1.00 86.06 85 GLY A O 1
ATOM 597 N N . SER A 1 86 ? 13.480 3.831 -9.490 1.00 85.75 86 SER A N 1
ATOM 598 C CA . SER A 1 86 ? 14.404 2.717 -9.751 1.00 85.75 86 SER A CA 1
ATOM 599 C C . SER A 1 86 ? 14.206 2.087 -11.138 1.00 85.75 86 SER A C 1
ATOM 601 O O . SER A 1 86 ? 15.174 1.868 -11.864 1.00 85.75 86 SER A O 1
ATOM 603 N N . LEU A 1 87 ? 12.960 1.841 -11.551 1.00 83.69 87 LEU A N 1
ATOM 604 C CA . LEU A 1 87 ? 12.625 1.217 -12.840 1.00 83.69 87 LEU A CA 1
ATOM 605 C C . LEU A 1 87 ? 13.019 2.081 -14.043 1.00 83.69 87 LEU A C 1
ATOM 607 O O . LEU A 1 87 ? 13.475 1.559 -15.056 1.00 83.69 87 LEU A O 1
ATOM 611 N N . THR A 1 88 ? 12.877 3.401 -13.934 1.00 85.19 88 THR A N 1
ATOM 612 C CA . THR A 1 88 ? 13.223 4.351 -15.003 1.00 85.19 88 THR A CA 1
ATOM 613 C C . THR A 1 88 ? 14.726 4.464 -15.261 1.00 85.19 88 THR A C 1
ATOM 615 O O . THR A 1 88 ? 15.121 4.861 -16.358 1.00 85.19 88 THR A O 1
ATOM 618 N N . VAL A 1 89 ? 15.558 4.109 -14.277 1.00 85.69 89 VAL A N 1
ATOM 619 C CA . VAL A 1 89 ? 17.018 4.004 -14.432 1.00 85.69 89 VAL A CA 1
ATOM 620 C C . VAL A 1 89 ? 17.398 2.696 -15.129 1.00 85.69 89 VAL A C 1
ATOM 622 O O . VAL A 1 89 ? 18.285 2.697 -15.976 1.00 85.69 89 VAL A O 1
ATOM 625 N N . ILE A 1 90 ? 16.705 1.597 -14.813 1.00 83.50 90 ILE A N 1
ATOM 626 C CA . ILE A 1 90 ? 16.961 0.271 -15.401 1.00 83.50 90 ILE A CA 1
ATOM 627 C C . ILE A 1 90 ? 16.440 0.192 -16.847 1.00 83.50 90 ILE A C 1
ATOM 629 O O . ILE A 1 90 ? 17.114 -0.350 -17.719 1.00 83.50 90 ILE A O 1
ATOM 633 N N . PHE A 1 91 ? 15.268 0.772 -17.124 1.00 84.62 91 PHE A N 1
ATOM 634 C CA . PHE A 1 91 ? 14.612 0.755 -18.436 1.00 84.62 91 PHE A CA 1
ATOM 635 C C . PHE A 1 91 ? 14.378 2.178 -18.974 1.00 84.62 91 PHE A C 1
ATOM 637 O O . PHE A 1 91 ? 13.232 2.637 -19.046 1.00 84.62 91 PHE A O 1
ATOM 644 N N . PRO A 1 92 ? 15.434 2.893 -19.405 1.00 79.69 92 PRO A N 1
ATOM 645 C CA . PRO A 1 92 ? 15.313 4.275 -19.871 1.00 79.69 92 PRO A CA 1
ATOM 646 C C . PRO A 1 92 ? 14.461 4.415 -21.142 1.00 79.69 92 PRO A C 1
ATOM 648 O O . PRO A 1 92 ? 13.868 5.467 -21.364 1.00 79.69 92 PRO A O 1
ATOM 651 N N . ALA A 1 93 ? 14.344 3.357 -21.952 1.00 83.94 93 ALA A N 1
ATOM 652 C CA . ALA A 1 93 ? 13.506 3.349 -23.153 1.00 83.94 93 ALA A CA 1
ATOM 653 C C . ALA A 1 93 ? 11.999 3.467 -22.844 1.00 83.94 93 ALA A C 1
ATOM 655 O O . ALA A 1 93 ? 11.262 4.049 -23.631 1.00 83.94 93 ALA A O 1
ATOM 656 N N . TYR A 1 94 ? 11.551 2.972 -21.685 1.00 83.50 94 TYR A N 1
ATOM 657 C CA . TYR A 1 94 ? 10.137 2.944 -21.284 1.00 83.50 94 TYR A CA 1
ATOM 658 C C . TYR A 1 94 ? 9.811 3.981 -20.205 1.00 83.50 94 TYR A C 1
ATOM 660 O O . TYR A 1 94 ? 8.819 3.857 -19.492 1.00 83.50 94 TYR A O 1
ATOM 668 N N . LYS A 1 95 ? 10.654 5.009 -20.049 1.00 82.44 95 LY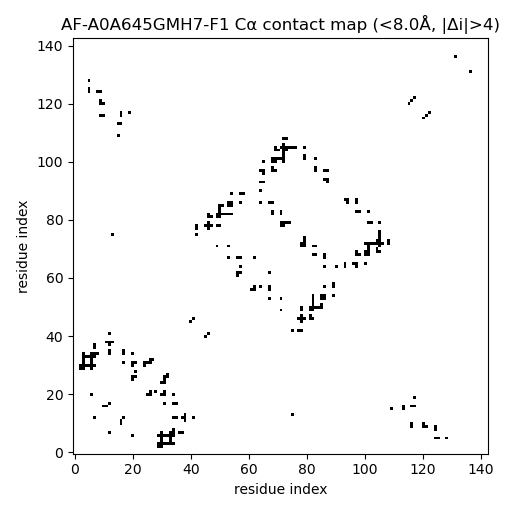S A N 1
ATOM 669 C CA . LYS A 1 95 ? 10.581 5.950 -18.924 1.00 82.44 95 LYS A CA 1
ATOM 670 C C . LYS A 1 95 ? 9.215 6.623 -18.787 1.00 82.44 95 LYS A C 1
ATOM 672 O O . LYS A 1 95 ? 8.644 6.654 -17.699 1.00 82.44 95 LYS A O 1
ATOM 677 N N . ASN A 1 96 ? 8.710 7.144 -19.904 1.00 84.62 96 ASN A N 1
ATOM 678 C CA . ASN A 1 96 ? 7.435 7.853 -19.951 1.00 84.62 96 ASN A CA 1
ATOM 679 C C . ASN A 1 96 ? 6.273 6.898 -19.668 1.00 84.62 96 ASN A C 1
ATOM 681 O O . ASN A 1 96 ? 5.427 7.206 -18.834 1.00 84.62 96 ASN A O 1
ATOM 685 N N . ASP A 1 97 ? 6.289 5.712 -20.276 1.00 86.38 97 ASP A N 1
ATOM 686 C CA . ASP A 1 97 ? 5.248 4.705 -20.073 1.00 86.38 97 ASP A CA 1
ATOM 687 C C . ASP A 1 97 ? 5.213 4.228 -18.618 1.00 86.38 97 ASP A C 1
ATOM 689 O O . ASP A 1 97 ? 4.148 4.186 -18.012 1.00 86.38 97 ASP A O 1
ATOM 693 N N . ILE A 1 98 ? 6.369 3.944 -18.009 1.00 86.69 98 ILE A N 1
ATOM 694 C CA . ILE A 1 98 ? 6.465 3.522 -16.603 1.00 86.69 98 ILE A CA 1
ATOM 695 C C . ILE A 1 98 ? 5.792 4.544 -15.683 1.00 86.69 98 ILE A C 1
ATOM 697 O O . ILE A 1 98 ? 4.974 4.167 -14.847 1.00 86.69 98 ILE A O 1
ATOM 701 N N . VAL A 1 99 ? 6.099 5.833 -15.843 1.00 85.88 99 VAL A N 1
ATOM 702 C CA . VAL A 1 99 ? 5.531 6.890 -14.993 1.00 85.88 99 VAL A CA 1
ATOM 703 C C . VAL A 1 99 ? 4.030 7.055 -15.243 1.00 85.88 99 VAL A C 1
ATOM 705 O O . VAL A 1 99 ? 3.262 7.161 -14.287 1.00 85.88 99 VAL A O 1
ATOM 708 N N . VAL A 1 100 ? 3.597 7.030 -16.507 1.00 88.88 100 VAL A N 1
ATOM 709 C CA . VAL A 1 100 ? 2.183 7.187 -16.879 1.00 88.88 100 VAL A CA 1
ATOM 710 C C . VAL A 1 100 ? 1.342 6.013 -16.375 1.00 88.88 100 VAL A C 1
ATOM 712 O O . VAL A 1 100 ? 0.326 6.230 -15.714 1.00 88.88 100 VAL A O 1
ATOM 715 N N . PHE A 1 101 ? 1.769 4.771 -16.618 1.00 88.81 101 PHE A N 1
ATOM 716 C CA . PHE A 1 101 ? 1.036 3.577 -16.190 1.00 88.81 101 PHE A CA 1
ATOM 717 C C . PHE A 1 101 ? 1.057 3.391 -14.672 1.00 88.81 101 PHE A C 1
ATOM 719 O O . PHE A 1 101 ? 0.026 3.038 -14.100 1.00 88.81 101 PHE A O 1
ATOM 726 N N . ALA A 1 102 ? 2.181 3.662 -14.000 1.00 86.38 102 ALA A N 1
ATOM 727 C CA . ALA A 1 102 ? 2.240 3.617 -12.540 1.00 86.38 102 ALA A CA 1
ATOM 728 C C . ALA A 1 102 ? 1.324 4.674 -11.906 1.00 86.38 102 ALA A C 1
ATOM 730 O O . ALA A 1 102 ? 0.565 4.361 -10.989 1.00 86.38 102 ALA A O 1
ATOM 731 N N . GLY A 1 103 ? 1.334 5.904 -12.436 1.00 85.81 103 GLY A N 1
ATOM 732 C CA . GLY A 1 103 ? 0.453 6.984 -11.991 1.00 85.81 103 GLY A CA 1
ATOM 733 C C . GLY A 1 103 ? -1.027 6.656 -12.196 1.00 85.81 103 GLY A C 1
ATOM 734 O O . GLY A 1 103 ? -1.827 6.800 -11.270 1.00 85.81 103 GLY A O 1
ATOM 735 N N . ALA A 1 104 ? -1.389 6.147 -13.375 1.00 88.25 104 ALA A N 1
ATOM 736 C CA . ALA A 1 104 ? -2.750 5.709 -13.674 1.00 88.25 104 ALA A CA 1
ATOM 737 C C . ALA A 1 104 ? -3.203 4.563 -12.753 1.00 88.25 104 ALA A C 1
ATOM 739 O O . ALA A 1 104 ? -4.302 4.616 -12.201 1.00 88.25 104 ALA A O 1
ATOM 740 N N . ALA A 1 105 ? -2.346 3.561 -12.529 1.00 85.62 105 ALA A N 1
ATOM 741 C CA . ALA A 1 105 ? -2.623 2.454 -11.616 1.00 85.62 105 ALA A CA 1
ATOM 742 C C . ALA A 1 105 ? -2.800 2.935 -10.167 1.00 85.62 105 ALA A C 1
ATOM 744 O O . ALA A 1 105 ? -3.701 2.464 -9.471 1.00 85.62 105 ALA A O 1
ATOM 745 N N . ASN A 1 106 ? -2.005 3.911 -9.726 1.00 86.44 106 ASN A N 1
ATOM 746 C CA . ASN A 1 106 ? -2.131 4.509 -8.400 1.00 86.44 106 ASN A CA 1
ATOM 747 C C . ASN A 1 106 ? -3.439 5.281 -8.222 1.00 86.44 106 ASN A C 1
ATOM 749 O O . ASN A 1 106 ? -4.109 5.123 -7.200 1.00 86.44 106 ASN A O 1
ATOM 753 N N . LEU A 1 107 ? -3.854 6.057 -9.223 1.00 84.25 107 LEU A N 1
ATOM 754 C CA . LEU A 1 107 ? -5.151 6.734 -9.202 1.00 84.25 107 LEU A CA 1
ATOM 755 C C . LEU A 1 107 ? -6.306 5.727 -9.180 1.00 84.25 107 LEU A C 1
ATOM 757 O O . LEU A 1 107 ? -7.179 5.817 -8.315 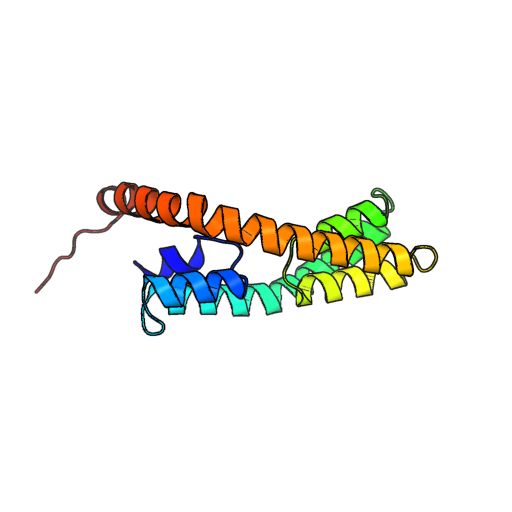1.00 84.25 107 LEU A O 1
ATOM 761 N N . ALA A 1 108 ? -6.281 4.730 -10.067 1.00 85.50 108 ALA A N 1
ATOM 762 C CA . ALA A 1 108 ? -7.307 3.693 -10.128 1.00 85.50 108 ALA A CA 1
ATOM 763 C C . ALA A 1 108 ? -7.414 2.920 -8.803 1.00 85.50 108 ALA A C 1
ATOM 765 O O . ALA A 1 108 ? -8.511 2.751 -8.271 1.00 85.50 108 ALA A O 1
ATOM 766 N N . THR A 1 109 ? -6.276 2.522 -8.226 1.00 82.56 109 THR A N 1
ATOM 767 C CA . THR A 1 109 ? -6.217 1.814 -6.939 1.00 82.56 109 THR A CA 1
ATOM 768 C C . THR A 1 109 ? -6.688 2.698 -5.790 1.00 82.56 109 THR A C 1
ATOM 770 O O . THR A 1 109 ? -7.382 2.216 -4.901 1.00 82.56 109 THR A O 1
ATOM 773 N N . SER A 1 110 ? -6.367 3.993 -5.802 1.00 78.56 110 SER A N 1
ATOM 774 C CA . SER A 1 110 ? -6.827 4.932 -4.771 1.00 78.56 110 SER A CA 1
ATOM 775 C C . SER A 1 110 ? -8.345 5.060 -4.772 1.00 78.56 110 SER A C 1
ATOM 777 O O . SER A 1 110 ? -8.972 4.966 -3.718 1.00 78.56 110 SER A O 1
ATOM 779 N N . ILE A 1 111 ? -8.943 5.236 -5.952 1.00 80.56 111 ILE A N 1
ATOM 780 C CA . ILE A 1 111 ? -10.391 5.392 -6.107 1.00 80.56 111 ILE A CA 1
ATOM 781 C C . ILE A 1 111 ? -11.089 4.085 -5.722 1.00 80.56 111 ILE A C 1
ATOM 783 O O . ILE A 1 111 ? -11.889 4.064 -4.787 1.00 80.56 111 ILE A O 1
ATOM 787 N N . LEU A 1 112 ? -10.738 2.978 -6.382 1.00 80.81 112 LEU A N 1
ATOM 788 C CA . LEU A 1 112 ? -11.349 1.670 -6.131 1.00 80.81 112 LEU A CA 1
ATOM 789 C C . LEU A 1 112 ? -11.127 1.211 -4.687 1.00 80.81 112 LEU A C 1
ATOM 791 O O . LEU A 1 112 ? -12.058 0.749 -4.030 1.00 80.81 112 LEU A O 1
ATOM 795 N N . GLY A 1 113 ? -9.912 1.390 -4.171 1.00 74.56 113 GLY A N 1
ATOM 796 C CA . GLY A 1 113 ? -9.540 1.040 -2.808 1.00 74.56 113 GLY A CA 1
ATOM 797 C C . GLY A 1 113 ? -10.351 1.812 -1.777 1.00 74.56 113 GLY A C 1
ATOM 798 O O . GLY A 1 113 ? -10.834 1.202 -0.830 1.00 74.56 113 GLY A O 1
ATOM 799 N N . THR A 1 114 ? -10.580 3.113 -1.982 1.00 73.69 114 THR A N 1
ATOM 800 C CA . THR A 1 114 ? -11.401 3.925 -1.066 1.00 73.69 114 THR A CA 1
ATOM 801 C C . THR A 1 114 ? -12.834 3.395 -0.997 1.00 73.69 114 THR A C 1
ATOM 803 O O . THR A 1 114 ? -13.347 3.168 0.098 1.00 73.69 114 THR A O 1
ATOM 806 N N . PHE A 1 115 ? -13.466 3.116 -2.143 1.00 75.31 115 PHE A N 1
ATOM 807 C CA . PHE A 1 115 ? -14.829 2.573 -2.175 1.00 75.31 115 PHE A CA 1
ATOM 808 C C . PHE A 1 115 ? -14.917 1.189 -1.523 1.00 75.31 115 PHE A C 1
ATOM 810 O O . PHE A 1 115 ? -15.785 0.953 -0.681 1.00 75.31 115 PHE A O 1
ATOM 817 N N . VAL A 1 116 ? -13.993 0.283 -1.853 1.00 75.31 116 VAL A N 1
ATOM 818 C CA . VAL A 1 116 ? -13.946 -1.059 -1.254 1.00 75.31 116 VAL A CA 1
ATOM 819 C C . VAL A 1 116 ? -13.693 -0.977 0.252 1.00 75.31 116 VAL A C 1
ATOM 821 O O . VAL A 1 116 ? -14.307 -1.711 1.025 1.00 75.31 116 VAL A O 1
ATOM 824 N N . CYS A 1 117 ? -12.832 -0.070 0.707 1.00 69.62 117 CYS A N 1
ATOM 825 C CA . CYS A 1 117 ? -12.520 0.047 2.127 1.00 69.62 117 CYS A CA 1
ATOM 826 C C . CYS A 1 117 ? -13.670 0.645 2.930 1.00 69.62 117 CYS A C 1
ATOM 828 O O . CYS A 1 117 ? -13.968 0.130 4.007 1.00 69.62 117 CYS A O 1
ATOM 830 N N . ALA A 1 118 ? -14.352 1.655 2.388 1.00 68.75 118 ALA A N 1
ATOM 831 C CA . ALA A 1 118 ? -15.518 2.260 3.017 1.00 68.75 118 ALA A CA 1
ATOM 832 C C . ALA A 1 118 ? -16.690 1.270 3.140 1.00 68.75 118 ALA A C 1
ATOM 834 O O . ALA A 1 118 ? -17.271 1.134 4.216 1.00 68.75 118 ALA A O 1
ATOM 835 N N . PHE A 1 119 ? -17.019 0.552 2.059 1.00 65.69 119 PHE A N 1
ATOM 836 C CA . PHE A 1 119 ? -18.230 -0.276 1.998 1.00 65.69 119 PHE A CA 1
ATOM 837 C C . PHE A 1 119 ? -18.033 -1.738 2.396 1.00 65.69 119 PHE A C 1
ATOM 839 O O . PHE A 1 119 ? -18.980 -2.365 2.864 1.00 65.69 119 PHE A O 1
ATOM 846 N N . ILE A 1 120 ? -16.840 -2.300 2.201 1.00 69.62 120 ILE A N 1
ATOM 847 C CA . ILE A 1 120 ? -16.569 -3.719 2.463 1.00 69.62 120 ILE A CA 1
ATOM 848 C C . ILE A 1 120 ? -15.611 -3.846 3.637 1.00 69.62 120 ILE A C 1
ATOM 850 O O . ILE A 1 120 ? -15.969 -4.447 4.642 1.00 69.62 120 ILE A O 1
ATOM 854 N N . SER A 1 121 ? -14.414 -3.265 3.555 1.00 70.00 121 SER A N 1
ATOM 855 C CA . SER A 1 121 ? -13.362 -3.570 4.532 1.00 70.00 121 SER A CA 1
ATOM 856 C C . SER A 1 121 ? -13.700 -3.110 5.951 1.00 70.00 121 SER A C 1
ATOM 858 O O . SER A 1 121 ? -13.521 -3.864 6.905 1.00 70.00 121 SER A O 1
ATOM 860 N N . LEU A 1 122 ? -14.250 -1.905 6.108 1.00 67.81 122 LEU A N 1
ATOM 861 C CA . LEU A 1 122 ? -14.616 -1.356 7.412 1.00 67.81 122 LEU A CA 1
ATOM 862 C C . LEU A 1 122 ? -15.715 -2.170 8.130 1.00 67.81 122 LEU A C 1
ATOM 864 O O . LEU A 1 122 ? -15.479 -2.579 9.272 1.00 67.81 122 LEU A O 1
ATOM 868 N N . PRO A 1 123 ? -16.876 -2.485 7.510 1.00 67.69 123 PRO A N 1
ATOM 869 C CA . PRO A 1 123 ? -17.883 -3.319 8.165 1.00 67.69 123 PRO A CA 1
ATOM 870 C C . PRO A 1 123 ? -17.411 -4.761 8.373 1.00 67.69 123 PRO A C 1
ATOM 872 O O . PRO A 1 123 ? -17.772 -5.378 9.374 1.00 67.69 123 PRO A O 1
ATOM 875 N N . LEU A 1 124 ? -16.586 -5.311 7.476 1.00 66.19 124 LEU A N 1
ATOM 876 C CA . LEU A 1 124 ? -16.048 -6.666 7.628 1.00 66.19 124 LEU A CA 1
ATOM 877 C C . LEU A 1 124 ? -15.037 -6.737 8.776 1.00 66.19 124 LEU A C 1
ATOM 879 O O . LEU A 1 124 ? -15.074 -7.689 9.549 1.00 66.19 124 LEU A O 1
ATOM 883 N N . THR A 1 125 ? -14.206 -5.706 8.945 1.00 66.81 125 THR A N 1
ATOM 884 C CA . THR A 1 125 ? -13.246 -5.604 10.054 1.00 66.81 125 THR A CA 1
ATOM 885 C C . THR A 1 125 ? -13.962 -5.458 11.394 1.00 66.81 125 THR A C 1
ATOM 887 O O . THR A 1 125 ? -13.599 -6.150 12.338 1.00 66.81 125 THR A O 1
ATOM 890 N N . GLU A 1 126 ? -15.026 -4.650 11.489 1.00 68.44 126 GLU A N 1
ATOM 891 C CA . GLU A 1 126 ? -15.862 -4.591 12.702 1.00 68.44 126 GLU A CA 1
ATOM 892 C C . GLU A 1 126 ? -16.526 -5.935 13.009 1.00 68.44 126 GLU A C 1
ATOM 894 O O . GLU A 1 126 ? -16.540 -6.382 14.155 1.00 68.44 126 GLU A O 1
ATOM 899 N N . ARG A 1 127 ? -17.057 -6.614 11.988 1.00 64.94 127 ARG A N 1
ATOM 900 C CA . ARG A 1 127 ? -17.736 -7.905 12.154 1.00 64.94 127 ARG A CA 1
ATOM 901 C C . ARG A 1 127 ? -16.761 -9.007 12.567 1.00 64.94 127 ARG A C 1
ATOM 903 O O . ARG A 1 127 ? -17.094 -9.822 13.424 1.00 64.94 127 ARG A O 1
ATOM 910 N N . LEU A 1 128 ? -15.555 -9.000 12.003 1.00 63.59 128 LEU A N 1
ATOM 911 C CA . LEU A 1 128 ? -14.484 -9.927 12.349 1.00 63.59 128 LEU A CA 1
ATOM 912 C C . LEU A 1 128 ? -13.918 -9.626 13.740 1.00 63.59 128 LEU A C 1
ATOM 914 O O . LEU A 1 128 ? -13.716 -10.558 14.510 1.00 63.59 128 LEU A O 1
ATOM 918 N N . TYR A 1 129 ? -13.734 -8.352 14.096 1.00 64.00 129 TYR A N 1
ATOM 919 C CA . TYR A 1 129 ? -13.304 -7.942 15.434 1.00 64.00 129 TYR A CA 1
ATOM 920 C C . TYR A 1 129 ? -14.330 -8.361 16.493 1.00 64.00 129 TYR A C 1
ATOM 922 O O . TYR A 1 129 ? -13.964 -9.029 17.453 1.00 64.00 129 TYR A O 1
ATOM 930 N N . ASN A 1 130 ? -15.622 -8.098 16.273 1.00 64.25 130 ASN A N 1
ATOM 931 C CA . ASN A 1 130 ? -16.699 -8.529 17.174 1.00 64.25 130 ASN A CA 1
ATOM 932 C C . ASN A 1 130 ? -16.819 -10.057 17.292 1.00 64.25 130 ASN A C 1
ATOM 934 O O . ASN A 1 130 ? -17.331 -10.559 18.289 1.00 64.25 130 ASN A O 1
ATOM 938 N N . TRP A 1 131 ? -16.361 -10.810 16.289 1.00 64.12 131 TRP A N 1
ATOM 939 C CA . TRP A 1 131 ? -16.368 -12.273 16.310 1.00 64.12 131 TRP A CA 1
ATOM 940 C C . TRP A 1 131 ? -15.099 -12.872 16.950 1.00 64.12 131 TRP A C 1
ATOM 942 O O . TRP A 1 131 ? -15.189 -13.862 17.680 1.00 64.12 131 TRP A O 1
ATOM 952 N N . LEU A 1 132 ? -13.924 -12.263 16.739 1.00 61.28 132 LEU A N 1
ATOM 953 C CA . LEU A 1 132 ? -12.641 -12.700 17.312 1.00 61.28 132 LEU A CA 1
ATOM 954 C C . LEU A 1 132 ? -12.421 -12.212 18.748 1.00 61.28 132 LEU A C 1
ATOM 956 O O . LEU A 1 132 ? -11.847 -12.952 19.546 1.00 61.28 132 LEU A O 1
ATOM 960 N N . GLU A 1 133 ? -12.871 -11.008 19.109 1.00 64.69 133 GLU A N 1
ATOM 961 C CA . GLU A 1 133 ? -12.716 -10.449 20.458 1.00 64.69 133 GLU A CA 1
ATOM 962 C C . GLU A 1 133 ? -13.300 -11.355 21.558 1.00 64.69 133 GLU A C 1
ATOM 964 O O . GLU A 1 133 ? -12.587 -11.610 22.526 1.00 64.69 133 GLU A O 1
ATOM 969 N N . PRO A 1 134 ? -14.508 -11.941 21.442 1.00 61.78 134 PRO A N 1
ATOM 970 C CA . PRO A 1 134 ? -15.016 -12.850 22.471 1.00 61.78 134 PRO A CA 1
ATOM 971 C C . PRO A 1 134 ? -14.286 -14.204 22.522 1.00 61.78 134 PRO A C 1
ATOM 973 O O . PRO A 1 134 ? -14.378 -14.894 23.536 1.00 61.78 134 PRO A O 1
ATOM 976 N N . ARG A 1 135 ? -13.554 -14.600 21.467 1.00 59.16 135 ARG A N 1
ATOM 977 C CA . ARG A 1 135 ? -12.799 -15.871 21.422 1.00 59.16 135 ARG A CA 1
ATOM 978 C C . ARG A 1 135 ? -11.322 -15.740 21.800 1.00 59.16 135 ARG A C 1
ATOM 980 O O . ARG A 1 135 ? -10.748 -16.703 22.298 1.00 59.16 135 ARG A O 1
ATOM 987 N N . ILE A 1 136 ? -10.708 -14.581 21.568 1.00 60.75 136 ILE A N 1
ATOM 988 C CA . ILE A 1 136 ? -9.267 -14.331 21.772 1.00 60.75 136 ILE A CA 1
ATOM 989 C C . ILE A 1 136 ? -9.030 -13.288 22.881 1.00 60.75 136 ILE A C 1
ATOM 991 O O . ILE A 1 136 ? -7.957 -13.230 23.486 1.00 60.75 136 ILE A O 1
ATOM 995 N N . GLY A 1 137 ? -10.034 -12.473 23.207 1.00 50.84 137 GLY A N 1
ATOM 996 C CA . GLY A 1 137 ? -9.956 -11.441 24.231 1.00 50.84 137 GLY A CA 1
ATOM 997 C C . GLY A 1 137 ? -9.879 -12.030 25.635 1.00 50.84 137 GLY A C 1
ATOM 998 O O . GLY A 1 137 ? -10.863 -12.524 26.182 1.00 50.84 137 GLY A O 1
ATOM 999 N N . ARG A 1 138 ? -8.706 -11.918 26.269 1.00 55.88 138 ARG A N 1
ATOM 1000 C CA . ARG A 1 138 ? -8.554 -12.132 27.716 1.00 55.88 138 ARG A CA 1
ATOM 1001 C C . ARG A 1 138 ? -9.597 -11.296 28.475 1.00 55.88 138 ARG A C 1
ATOM 1003 O O . ARG A 1 138 ? -9.605 -10.066 28.356 1.00 55.88 138 ARG A O 1
ATOM 1010 N N . ARG A 1 139 ? -10.438 -11.985 29.265 1.00 48.22 139 ARG A N 1
ATOM 1011 C CA . ARG A 1 139 ? -11.352 -11.416 30.274 1.00 4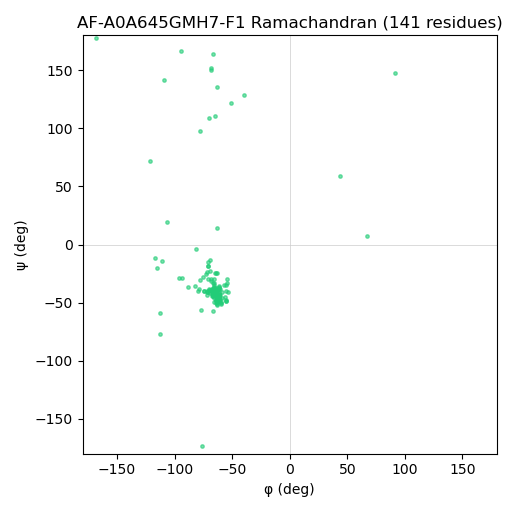8.22 139 ARG A CA 1
ATOM 1012 C C . ARG A 1 139 ? -10.661 -10.268 31.013 1.00 48.22 139 ARG A C 1
ATOM 1014 O O . ARG A 1 139 ? -9.561 -10.447 31.532 1.00 48.22 139 ARG A O 1
ATOM 1021 N N . LYS A 1 140 ? -11.317 -9.108 31.095 1.00 47.38 140 LYS A N 1
ATOM 1022 C CA . LYS A 1 140 ? -10.947 -8.079 32.073 1.00 47.38 140 LYS A CA 1
ATOM 1023 C C . LYS A 1 140 ? -11.211 -8.644 33.473 1.00 47.38 140 LYS A C 1
ATOM 1025 O O . LYS A 1 140 ? -12.365 -8.806 33.852 1.00 47.38 140 LYS A O 1
ATOM 1030 N N . THR A 1 141 ? -10.164 -8.924 34.238 1.00 41.56 141 THR A N 1
ATOM 1031 C CA . THR A 1 141 ? -10.211 -8.770 35.695 1.00 41.56 141 THR A CA 1
ATOM 1032 C C . THR A 1 141 ? -10.068 -7.276 35.978 1.00 41.56 141 THR A C 1
ATOM 1034 O O . THR A 1 141 ? -8.964 -6.740 35.897 1.00 41.56 141 THR A O 1
ATOM 1037 N N . ASN A 1 142 ? -11.198 -6.598 36.199 1.00 38.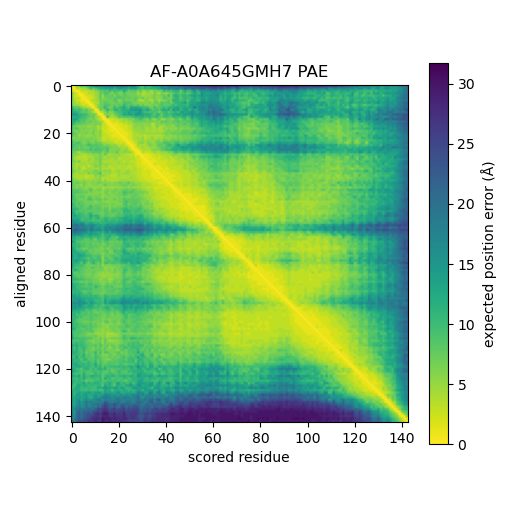31 142 ASN A N 1
ATOM 1038 C CA . ASN A 1 142 ? -11.227 -5.289 36.859 1.00 38.31 142 ASN A CA 1
ATOM 1039 C C . ASN A 1 142 ? -10.833 -5.472 38.336 1.00 38.31 142 ASN A C 1
ATOM 1041 O O . ASN A 1 142 ? -11.130 -6.519 38.918 1.00 38.31 142 ASN A O 1
ATOM 1045 N N . PRO A 1 143 ? -10.228 -4.451 38.944 1.00 40.88 143 PRO A N 1
ATOM 1046 C CA . PRO A 1 143 ? -10.843 -3.827 40.111 1.00 40.88 143 PRO A CA 1
ATOM 1047 C C . PRO A 1 143 ? -11.576 -2.540 39.727 1.00 40.88 143 PRO A C 1
ATOM 1049 O O . PRO A 1 143 ? -11.099 -1.828 38.814 1.00 40.88 143 PRO A O 1
#

Foldseek 3Di:
DQLLVLLQPLALLAPLSLVLCCVPQNCPDSSSVSSVVNNVCCLVVVLVVLLVVLLVVLVVVPDDLLVSLLVQLLHYPSSSVSNLVNSCVSCVVCNVSSNVNSVVSNVVNVVVRSVCSNPPSNVVSVVVSVVVCVVPPDDDPDD

Solvent-accessible surface area (backbone atoms only — not comparable to full-atom values): 7400 Å² total; per-residue (Å²): 127,69,62,19,48,55,31,44,64,37,52,90,43,46,75,69,50,54,50,52,41,26,72,75,65,32,68,89,29,57,31,32,52,23,22,52,51,44,26,54,52,46,50,59,54,43,16,56,50,42,17,52,48,36,37,54,51,57,70,66,64,81,61,58,67,60,59,55,20,35,58,29,7,70,51,53,76,60,20,23,50,36,16,42,54,39,39,36,70,76,40,60,90,47,36,68,57,27,52,51,46,15,51,50,34,28,53,52,41,51,54,53,46,47,55,45,30,67,71,45,32,45,58,49,43,53,53,49,46,68,58,43,43,81,75,69,51,77,76,82,81,74,135

Secondary structure (DSSP, 8-state):
--THHHHHHSSS--HHHHHHHHHHH-TTSHHHHHHHHHHHHHHHHHHHHHHHHHHHHHHT--S-HHHHHHHHTTS-HHHHHHHHHHHHHH-GGGHHHHHHHHHHHHHHHHHHHHHHIIIIIHHHHHHHHHHHHHHH-------

Sequence (143 aa):
MKREAIGATYSISRENNLAIIAEKFGVESPESRGAIGVYIVGTLIGAIYIGLLASILGSTGIFHPIALAMGSGVGSGSMMAAATGSLTVIFPAYKNDIVVFAGAANLATSILGTFVCAFISLPLTERLYNWLEPRIGRRKTNP

Radius of gyration: 18.32 Å; Cα contacts (8 Å, |Δi|>4): 177; chains: 1; bounding box: 36×28×63 Å